Protein AF-A0A0M4M2F4-F1 (afdb_monomer_lite)

pLDDT: mean 93.66, std 11.45, range [54.41, 98.88]

Organism: NCBI:txid1125411

Sequence (103 aa):
MKKTFQLVHPKIKPARLIEAVRRDVKKYIKREKRKSLPEGVDYWDFDCKYGPTEAKAEIILTSEISKCITEAEAEHLESFYLEILAKPGHKKTYKTSEAPVKD

InterPro domains:
  IPR046170 Protein of unknown function DUF6172 [PF19669] (1-93)

Foldseek 3Di:
DKDKQFQDDPPDHSVVSLVVVVVVLVVVVVVLQPDDDDPQFPTKAKFKWKFADPVGTDTDHPVCVVVVSVVCSVVVPRIMIMDIDIDGDHDPDDPPPPDDDDD

Secondary structure (DSSP, 8-state):
-EEEEE---SSS-HHHHHHHHHHHHHHHHHHHTTSPPPTT--EEEEEEEEESSGGGPEEE-TTTHHHHHHHHHHTT-SEEEEEEEEEEE--------PPPPP-

Radius of gyration: 18.89 Å; chains: 1; bounding box: 34×30×77 Å

Structure (mmCIF, N/CA/C/O backbone):
data_AF-A0A0M4M2F4-F1
#
_entry.id   AF-A0A0M4M2F4-F1
#
loop_
_atom_site.group_PDB
_atom_site.id
_atom_site.type_symbol
_atom_site.label_atom_id
_atom_site.label_alt_id
_atom_site.label_comp_id
_atom_site.label_asym_id
_atom_site.label_entity_id
_atom_site.label_seq_id
_atom_site.pdbx_PDB_ins_code
_atom_site.Cartn_x
_atom_site.Cartn_y
_atom_site.Cartn_z
_atom_site.occupancy
_atom_site.B_iso_or_equiv
_atom_site.auth_seq_id
_atom_site.auth_comp_id
_atom_site.auth_asym_id
_atom_site.auth_atom_id
_atom_site.pdbx_PDB_model_num
ATOM 1 N N . MET A 1 1 ? -7.753 -2.032 0.509 1.00 96.00 1 MET A N 1
ATOM 2 C CA . MET A 1 1 ? -7.317 -2.285 -0.877 1.00 96.00 1 MET A CA 1
ATOM 3 C C . MET A 1 1 ? -6.161 -3.257 -0.823 1.00 96.00 1 MET A C 1
ATOM 5 O O . MET A 1 1 ? -5.361 -3.142 0.094 1.00 96.00 1 MET A O 1
ATOM 9 N N . LYS A 1 2 ? -6.095 -4.191 -1.768 1.00 98.06 2 LYS A N 1
ATOM 10 C CA . LYS A 1 2 ? -4.970 -5.106 -1.972 1.00 98.06 2 LYS A CA 1
ATOM 11 C C . LYS A 1 2 ? -4.662 -5.071 -3.456 1.00 98.06 2 LYS A C 1
ATOM 13 O O . LYS A 1 2 ? -5.573 -5.317 -4.250 1.00 98.06 2 LYS A O 1
ATOM 18 N N . LYS A 1 3 ? -3.474 -4.614 -3.842 1.00 98.31 3 LYS A N 1
ATOM 19 C CA . LYS A 1 3 ? -3.172 -4.377 -5.256 1.00 98.31 3 LYS A CA 1
ATOM 20 C C . LYS A 1 3 ? -1.678 -4.454 -5.520 1.00 98.31 3 LYS A C 1
ATOM 22 O O . LYS A 1 3 ? -0.893 -3.847 -4.800 1.00 98.31 3 LYS A O 1
ATOM 27 N N . THR A 1 4 ? -1.326 -5.106 -6.621 1.00 98.44 4 THR A N 1
ATOM 28 C CA . THR A 1 4 ? -0.021 -4.948 -7.262 1.00 98.44 4 THR A CA 1
ATOM 29 C C . THR A 1 4 ? -0.111 -3.820 -8.283 1.00 98.44 4 THR A C 1
ATOM 31 O O . THR A 1 4 ? -0.939 -3.862 -9.197 1.00 98.44 4 THR A O 1
ATOM 34 N N . PHE A 1 5 ? 0.700 -2.782 -8.113 1.00 98.31 5 PHE A N 1
ATOM 35 C CA . PHE A 1 5 ? 0.800 -1.672 -9.052 1.00 98.31 5 PHE A CA 1
ATOM 36 C C . PHE A 1 5 ? 1.905 -1.951 -10.061 1.00 98.31 5 PHE A C 1
ATOM 38 O O . PHE A 1 5 ? 3.018 -2.274 -9.671 1.00 98.31 5 PHE A O 1
ATOM 45 N N . GLN A 1 6 ? 1.590 -1.799 -11.345 1.00 98.00 6 GLN A N 1
ATOM 46 C CA . GLN A 1 6 ? 2.567 -1.838 -12.429 1.00 98.00 6 GLN A CA 1
ATOM 47 C C . GLN A 1 6 ? 3.064 -0.414 -12.694 1.00 98.00 6 GLN A C 1
ATOM 49 O O . GLN A 1 6 ? 2.258 0.509 -12.851 1.00 98.00 6 GLN A O 1
ATOM 54 N N . LEU A 1 7 ? 4.380 -0.239 -12.722 1.00 97.75 7 LEU A N 1
ATOM 55 C CA . LEU A 1 7 ? 5.074 1.035 -12.927 1.00 97.75 7 LEU A CA 1
ATOM 56 C C . LEU A 1 7 ? 5.713 1.144 -14.316 1.00 97.75 7 LEU A C 1
ATOM 58 O O . LEU A 1 7 ? 6.293 2.173 -14.663 1.00 97.75 7 LEU A O 1
ATOM 62 N N . VAL A 1 8 ? 5.529 0.111 -15.136 1.00 96.19 8 VAL A N 1
ATOM 63 C CA . VAL A 1 8 ? 5.894 0.076 -16.548 1.00 96.19 8 VAL A CA 1
ATOM 64 C C . VAL A 1 8 ? 4.647 -0.090 -17.410 1.00 96.19 8 VAL A C 1
ATOM 66 O O . VAL A 1 8 ? 3.732 -0.852 -17.098 1.00 96.19 8 VAL A O 1
ATOM 69 N N . HIS A 1 9 ? 4.585 0.663 -18.505 1.00 96.88 9 HIS A N 1
ATOM 70 C CA . HIS A 1 9 ? 3.504 0.568 -19.480 1.00 96.88 9 HIS A CA 1
ATOM 71 C C . HIS A 1 9 ? 4.009 1.031 -20.853 1.00 96.88 9 HIS A C 1
ATOM 73 O O . HIS A 1 9 ? 4.685 2.058 -20.924 1.00 96.88 9 HIS A O 1
ATOM 79 N N . PRO A 1 10 ? 3.629 0.373 -21.966 1.00 96.31 10 PRO A N 1
ATOM 80 C CA . PRO A 1 10 ? 4.175 0.668 -23.297 1.00 96.31 10 PRO A CA 1
ATOM 81 C C . PRO A 1 10 ? 3.953 2.111 -23.778 1.00 96.31 10 PRO A C 1
ATOM 83 O O . PRO A 1 10 ? 4.685 2.599 -24.630 1.00 96.31 10 PRO A O 1
ATOM 86 N N . LYS A 1 11 ? 2.926 2.799 -23.262 1.00 97.19 11 LYS A N 1
ATOM 87 C CA . LYS A 1 11 ? 2.544 4.162 -23.689 1.00 97.19 11 LYS A CA 1
ATOM 88 C C . LYS A 1 11 ? 2.579 5.220 -22.586 1.00 97.19 11 LYS A C 1
ATOM 90 O O . LYS A 1 11 ? 2.483 6.407 -22.884 1.00 97.19 11 LYS A O 1
ATOM 95 N N . ILE A 1 12 ? 2.630 4.813 -21.317 1.00 96.88 12 ILE A N 1
ATOM 96 C CA . ILE A 1 12 ? 2.475 5.741 -20.188 1.00 96.88 12 ILE A CA 1
ATOM 97 C C . ILE A 1 12 ? 3.828 5.858 -19.503 1.00 96.88 12 ILE A C 1
ATOM 99 O O . ILE A 1 12 ? 4.420 4.854 -19.126 1.00 96.88 12 ILE A O 1
ATOM 103 N N . LYS A 1 13 ? 4.308 7.094 -19.337 1.00 96.00 13 LYS A N 1
ATOM 104 C CA . LYS A 1 13 ? 5.579 7.355 -18.656 1.00 96.00 13 LYS A CA 1
ATOM 105 C C . LYS A 1 13 ? 5.505 6.900 -17.186 1.00 96.00 13 LYS A C 1
ATOM 107 O O . LYS A 1 13 ? 4.489 7.200 -16.551 1.00 96.00 13 LYS A O 1
ATOM 112 N N . PRO A 1 14 ? 6.569 6.302 -16.616 1.00 94.69 14 PRO A N 1
ATOM 113 C CA . PRO A 1 14 ? 6.589 5.840 -15.222 1.00 94.69 14 PRO A CA 1
ATOM 114 C C . PRO A 1 14 ? 6.126 6.888 -14.201 1.00 94.69 14 PRO A C 1
ATOM 116 O O . PRO A 1 14 ? 5.264 6.602 -13.375 1.00 94.69 14 PRO A O 1
ATOM 119 N N . ALA A 1 15 ? 6.560 8.146 -14.342 1.00 95.81 15 ALA A N 1
ATOM 120 C CA . ALA A 1 15 ? 6.123 9.246 -13.472 1.00 95.81 15 ALA A CA 1
ATOM 121 C C . ALA A 1 15 ? 4.588 9.420 -13.427 1.00 95.81 15 ALA A C 1
ATOM 123 O O . ALA A 1 15 ? 4.009 9.694 -12.377 1.00 95.81 15 ALA A O 1
ATOM 124 N N . ARG A 1 16 ? 3.885 9.204 -14.551 1.00 97.88 16 ARG A N 1
ATOM 125 C CA . ARG A 1 16 ? 2.411 9.272 -14.596 1.00 97.88 16 ARG A CA 1
ATOM 126 C C . ARG A 1 16 ? 1.752 8.082 -13.903 1.00 97.88 16 ARG A C 1
ATOM 128 O O . ARG A 1 16 ? 0.671 8.240 -13.338 1.00 97.88 16 ARG A O 1
ATOM 135 N N . LEU A 1 17 ? 2.392 6.915 -13.926 1.00 98.06 17 LEU A N 1
ATOM 136 C CA . LEU A 1 17 ? 1.937 5.743 -13.178 1.00 98.06 17 LEU A CA 1
ATOM 137 C C . LEU A 1 17 ? 2.121 5.970 -11.675 1.00 98.06 17 LEU A C 1
ATOM 139 O O . LEU A 1 17 ? 1.178 5.754 -10.918 1.00 98.06 17 LEU A O 1
ATOM 143 N N . ILE A 1 18 ? 3.260 6.525 -11.253 1.00 98.19 18 ILE A N 1
ATOM 144 C CA . ILE A 1 18 ? 3.509 6.917 -9.857 1.00 98.19 18 ILE A CA 1
ATOM 145 C C . ILE A 1 18 ? 2.475 7.939 -9.364 1.00 98.19 18 ILE A C 1
ATOM 147 O O . ILE A 1 18 ? 1.880 7.760 -8.297 1.00 98.19 18 ILE A O 1
ATOM 151 N N . GLU A 1 19 ? 2.184 8.982 -10.148 1.00 98.38 19 GLU A N 1
ATOM 152 C CA . GLU A 1 19 ? 1.119 9.947 -9.831 1.00 98.38 19 GLU A CA 1
ATOM 153 C C . GLU A 1 19 ? -0.248 9.269 -9.657 1.00 98.38 19 GLU A C 1
ATOM 155 O O . GLU A 1 19 ? -0.997 9.592 -8.725 1.00 98.38 19 GLU A O 1
ATOM 160 N N . ALA A 1 20 ? -0.584 8.328 -10.545 1.00 98.38 20 ALA A N 1
ATOM 161 C CA . ALA A 1 20 ? -1.827 7.571 -10.467 1.00 98.38 20 ALA A CA 1
ATOM 162 C C . ALA A 1 20 ? -1.882 6.721 -9.191 1.00 98.38 20 ALA A C 1
ATOM 164 O O . ALA A 1 20 ? -2.896 6.750 -8.492 1.00 98.38 20 ALA A O 1
ATOM 165 N N . VAL A 1 21 ? -0.782 6.056 -8.827 1.00 98.31 21 VAL A N 1
ATOM 166 C CA . VAL A 1 21 ? -0.690 5.262 -7.593 1.00 98.31 21 VAL A CA 1
ATOM 167 C C . VAL A 1 21 ? -0.891 6.144 -6.359 1.00 98.31 21 VAL A C 1
ATOM 169 O O . VAL A 1 21 ? -1.758 5.855 -5.530 1.00 98.31 21 VAL A O 1
ATOM 172 N N . ARG A 1 22 ? -0.174 7.275 -6.265 1.00 98.44 22 ARG A N 1
ATOM 173 C CA . ARG A 1 22 ? -0.331 8.250 -5.165 1.00 98.44 22 ARG A CA 1
ATOM 174 C C . ARG A 1 22 ? -1.786 8.717 -5.043 1.00 98.44 22 ARG A C 1
ATOM 176 O O . ARG A 1 22 ? -2.326 8.829 -3.937 1.00 98.44 22 ARG A O 1
ATOM 183 N N . ARG A 1 23 ? -2.451 8.972 -6.175 1.00 98.56 23 ARG A N 1
ATOM 184 C CA . ARG A 1 23 ? -3.861 9.388 -6.213 1.00 98.56 23 ARG A CA 1
ATOM 185 C C . ARG A 1 23 ? -4.805 8.277 -5.752 1.00 98.56 23 ARG A C 1
ATOM 187 O O . ARG A 1 23 ? -5.724 8.574 -4.987 1.00 98.56 23 ARG A O 1
ATOM 194 N N . ASP A 1 24 ? -4.594 7.042 -6.191 1.00 98.38 24 ASP A N 1
ATOM 195 C CA . ASP A 1 24 ? -5.397 5.879 -5.797 1.00 98.38 24 ASP A CA 1
ATOM 196 C C . ASP A 1 24 ? -5.321 5.641 -4.285 1.00 98.38 24 ASP A C 1
ATOM 198 O O . ASP A 1 24 ? -6.359 5.552 -3.620 1.00 98.38 24 ASP A O 1
ATOM 202 N N . VAL A 1 25 ? -4.107 5.644 -3.726 1.00 98.38 25 VAL A N 1
ATOM 203 C CA . VAL A 1 25 ? -3.858 5.505 -2.282 1.00 98.38 25 VAL A CA 1
ATOM 204 C C . VAL A 1 25 ? -4.548 6.621 -1.498 1.00 98.38 25 VAL A C 1
ATOM 206 O O . VAL A 1 25 ? -5.323 6.356 -0.574 1.00 98.38 25 VAL A O 1
ATOM 209 N N . LYS A 1 26 ? -4.358 7.885 -1.904 1.00 98.25 26 LYS A N 1
ATOM 210 C CA . LYS A 1 26 ? -4.989 9.039 -1.241 1.00 98.25 26 LYS A CA 1
ATOM 211 C C . LYS A 1 26 ? -6.516 8.958 -1.280 1.00 98.25 26 LYS A C 1
ATOM 213 O O . LYS A 1 26 ? -7.175 9.257 -0.282 1.00 98.25 26 LYS A O 1
ATOM 218 N N . LYS A 1 27 ? -7.095 8.558 -2.419 1.00 98.44 27 LYS A N 1
ATOM 219 C CA . LYS A 1 27 ? -8.548 8.372 -2.567 1.00 98.44 27 LYS A CA 1
ATOM 220 C C . LYS A 1 27 ? -9.065 7.263 -1.657 1.00 98.44 27 LYS A C 1
ATOM 222 O O . LYS A 1 27 ? -10.117 7.453 -1.046 1.00 98.44 27 LYS A O 1
ATOM 227 N N . TYR A 1 28 ? -8.345 6.145 -1.560 1.00 98.31 28 TYR A N 1
ATOM 228 C CA . TYR A 1 28 ? -8.700 5.037 -0.677 1.00 98.31 28 TYR A CA 1
ATOM 229 C C . TYR A 1 28 ? -8.733 5.491 0.784 1.00 98.31 28 TYR A C 1
ATOM 231 O O . TYR A 1 28 ? -9.799 5.476 1.395 1.00 98.31 28 TYR A O 1
ATOM 239 N N . ILE A 1 29 ? -7.619 6.015 1.303 1.00 97.94 29 ILE A N 1
ATOM 240 C CA . ILE A 1 29 ? -7.511 6.460 2.703 1.00 97.94 29 ILE A CA 1
ATOM 241 C C . ILE A 1 29 ? -8.583 7.511 3.027 1.00 97.94 29 ILE A C 1
ATOM 243 O O . ILE A 1 29 ? -9.266 7.412 4.045 1.00 97.94 29 ILE A O 1
ATOM 247 N N . LYS A 1 30 ? -8.800 8.496 2.141 1.00 98.00 30 LYS A N 1
ATOM 248 C CA . LYS A 1 30 ? -9.835 9.528 2.339 1.00 98.00 30 LYS A CA 1
ATOM 249 C C . LYS A 1 30 ? -11.253 8.954 2.337 1.00 98.00 30 LYS A C 1
ATOM 251 O O . LYS 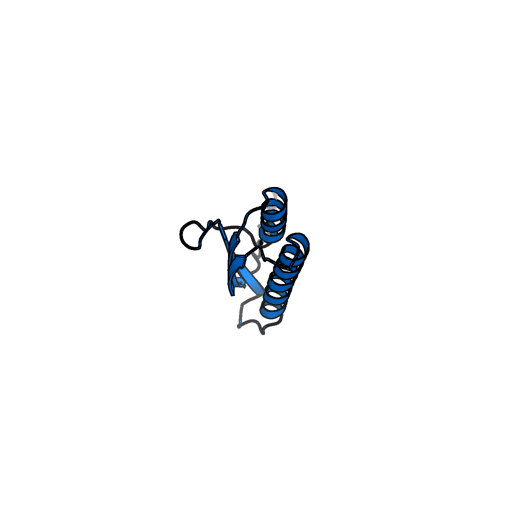A 1 30 ? -12.137 9.519 2.974 1.00 98.00 30 LYS A O 1
ATOM 256 N N . ARG A 1 31 ? -11.527 7.900 1.568 1.00 98.25 31 ARG A N 1
ATOM 257 C CA . ARG A 1 31 ? -12.849 7.263 1.568 1.00 98.25 31 ARG A CA 1
ATOM 258 C C . ARG A 1 31 ? -13.086 6.523 2.876 1.00 98.25 31 ARG A C 1
ATOM 260 O O . ARG A 1 31 ? -14.138 6.722 3.466 1.00 98.25 31 ARG A O 1
ATOM 267 N N . GLU A 1 32 ? -12.111 5.750 3.335 1.00 97.94 32 GLU A N 1
ATOM 268 C CA . GLU A 1 32 ? -12.232 4.994 4.583 1.00 97.94 32 GLU A CA 1
ATOM 269 C C . GLU A 1 32 ? -12.370 5.930 5.790 1.00 97.94 32 GLU A C 1
ATOM 271 O O . GLU A 1 32 ? -13.323 5.799 6.546 1.00 97.94 32 GLU A O 1
ATOM 276 N N . LYS A 1 33 ? -11.543 6.983 5.887 1.00 96.69 33 LYS A N 1
ATOM 277 C CA . LYS A 1 33 ? -11.655 8.002 6.951 1.00 96.69 33 LYS A CA 1
ATOM 278 C C . LYS A 1 33 ? -12.993 8.757 6.983 1.00 96.69 33 LYS A C 1
ATOM 280 O O . LYS A 1 33 ? -13.288 9.392 7.985 1.00 96.69 33 LYS A O 1
ATOM 285 N N . ARG A 1 34 ? -13.773 8.743 5.895 1.00 97.19 34 ARG A N 1
ATOM 286 C CA . ARG A 1 34 ? -15.095 9.396 5.811 1.00 97.19 34 ARG A CA 1
ATOM 287 C C . ARG A 1 34 ? -16.259 8.467 6.156 1.00 97.19 34 ARG A C 1
ATOM 289 O O . ARG A 1 34 ? -17.398 8.927 6.151 1.00 97.19 34 ARG A O 1
ATOM 296 N N . LYS A 1 35 ? -16.010 7.178 6.392 1.00 97.38 35 LYS A N 1
ATOM 297 C CA . LYS A 1 35 ? -17.054 6.251 6.835 1.00 97.38 35 LYS A CA 1
ATOM 298 C C . LYS A 1 35 ? -17.478 6.594 8.261 1.00 97.38 35 LYS A C 1
ATOM 300 O O . LYS A 1 35 ? -16.659 7.063 9.050 1.00 97.38 35 LYS A O 1
ATOM 305 N N . SER A 1 36 ? -18.739 6.318 8.587 1.00 97.25 36 SER A N 1
ATOM 306 C CA . SER A 1 36 ? -19.228 6.392 9.963 1.00 97.25 36 SER A CA 1
ATOM 307 C C . SER A 1 36 ? -18.382 5.500 10.870 1.00 97.25 36 SER A C 1
ATOM 309 O O . SER A 1 36 ? -17.979 4.401 10.475 1.00 97.25 36 SER A O 1
ATOM 311 N N . LEU A 1 37 ? -18.099 5.991 12.070 1.00 97.06 37 LEU A N 1
ATOM 312 C CA . LEU A 1 37 ? -17.372 5.237 13.081 1.00 97.06 37 LEU A CA 1
ATOM 313 C C . LEU A 1 37 ? -18.361 4.347 13.847 1.00 97.06 37 LEU A C 1
ATOM 315 O O . LEU A 1 37 ? -19.459 4.815 14.160 1.00 97.06 37 LEU A O 1
ATOM 319 N N . PRO A 1 38 ? -18.010 3.081 14.131 1.00 94.69 38 PRO A N 1
ATOM 320 C CA . PRO A 1 38 ? -18.744 2.275 15.100 1.00 94.69 38 PRO A CA 1
ATOM 321 C C . PRO A 1 38 ? -18.704 2.909 16.497 1.00 94.69 38 PRO A C 1
ATOM 323 O O . PRO A 1 38 ? -17.849 3.748 16.790 1.00 94.69 38 PRO A O 1
ATOM 326 N N . GLU A 1 39 ? -19.605 2.479 17.376 1.00 95.50 39 GLU A N 1
ATOM 327 C CA . GLU A 1 39 ? -19.611 2.923 18.770 1.00 95.50 39 GLU A CA 1
ATOM 328 C C . GLU A 1 39 ? -18.267 2.624 19.459 1.00 95.50 39 GLU A C 1
ATOM 330 O O . GLU A 1 39 ? -17.673 1.562 19.268 1.00 95.50 39 GLU A O 1
ATOM 335 N N . GLY A 1 40 ? -17.758 3.592 20.228 1.00 94.06 40 GLY A N 1
ATOM 336 C CA . GLY A 1 40 ? -16.484 3.474 20.948 1.00 94.06 40 GLY A CA 1
ATOM 337 C C . GLY A 1 40 ? -15.217 3.570 20.085 1.00 94.06 40 GLY A C 1
ATOM 338 O O . GLY A 1 40 ? -14.112 3.469 20.621 1.00 94.06 40 GLY A O 1
ATOM 339 N N . VAL A 1 41 ? -15.338 3.774 18.769 1.00 96.75 41 VAL A N 1
ATOM 340 C CA . VAL A 1 41 ? -14.196 3.957 17.859 1.00 96.75 41 VAL A CA 1
ATOM 341 C C . VAL A 1 41 ? -13.917 5.445 17.663 1.00 96.75 41 VAL A C 1
ATOM 343 O O . VAL A 1 41 ? -14.798 6.202 17.263 1.00 96.75 41 VAL A O 1
ATOM 346 N N . ASP A 1 42 ? -12.673 5.867 17.892 1.00 96.12 42 ASP A N 1
ATOM 347 C CA . ASP A 1 42 ? -12.278 7.278 17.789 1.00 96.12 42 ASP A CA 1
ATOM 348 C C . ASP A 1 42 ? -11.935 7.700 16.354 1.00 96.12 42 ASP A C 1
ATOM 350 O O . ASP A 1 42 ? -12.110 8.862 15.980 1.00 96.12 42 ASP A O 1
ATOM 354 N N . TYR A 1 43 ? -11.374 6.785 15.559 1.00 96.25 43 TYR A N 1
ATOM 355 C CA . TYR A 1 43 ? -10.964 7.034 14.176 1.00 96.25 43 TYR A CA 1
ATOM 356 C C . TYR A 1 43 ? -10.808 5.730 13.383 1.00 96.25 43 TYR A C 1
ATOM 358 O O . TYR A 1 43 ? -10.713 4.647 13.948 1.00 96.25 43 TYR A O 1
ATOM 366 N N . TRP A 1 44 ? -10.738 5.841 12.054 1.00 97.75 44 TRP A N 1
ATOM 367 C CA . TRP A 1 44 ? -10.264 4.755 11.194 1.00 97.75 44 TRP A CA 1
ATOM 368 C C . TRP A 1 44 ? -8.739 4.781 11.114 1.00 97.75 44 TRP A C 1
ATOM 370 O O . TRP A 1 44 ? -8.156 5.749 10.608 1.00 97.75 44 TRP A O 1
ATOM 380 N N . ASP A 1 45 ? -8.119 3.716 11.607 1.00 97.38 45 ASP A N 1
ATOM 381 C CA . ASP A 1 45 ? -6.702 3.414 11.435 1.00 97.38 45 ASP A CA 1
ATOM 382 C C . ASP A 1 45 ? -6.501 2.433 10.267 1.00 97.38 45 ASP A C 1
ATOM 384 O O . ASP A 1 45 ? -7.476 1.980 9.653 1.00 97.38 45 ASP A O 1
ATOM 388 N N . PHE A 1 46 ? -5.251 2.109 9.929 1.00 98.19 46 PHE A N 1
ATOM 389 C CA . PHE A 1 46 ? -4.944 1.221 8.811 1.00 98.19 46 PHE A CA 1
ATOM 390 C C . PHE A 1 46 ? -3.817 0.237 9.107 1.00 98.19 46 PHE A C 1
ATOM 392 O O . PHE A 1 46 ? -2.706 0.634 9.454 1.00 98.19 46 PHE A O 1
ATOM 399 N N . ASP A 1 47 ? -4.082 -1.042 8.848 1.00 98.38 47 ASP A N 1
ATOM 400 C CA . ASP A 1 47 ? -3.029 -2.040 8.677 1.00 98.38 47 ASP A CA 1
ATOM 401 C C . ASP A 1 47 ? -2.503 -1.954 7.248 1.00 98.38 47 ASP A C 1
ATOM 403 O O . ASP A 1 47 ? -3.263 -2.100 6.282 1.00 98.38 47 ASP A O 1
ATOM 407 N N . CYS A 1 48 ? -1.206 -1.685 7.115 1.00 98.69 48 CYS A N 1
ATOM 408 C CA . CYS A 1 48 ? -0.562 -1.498 5.824 1.00 98.69 48 CYS A CA 1
ATOM 409 C C . CYS A 1 48 ? 0.545 -2.531 5.623 1.00 98.69 48 CYS A C 1
ATOM 411 O O . CYS A 1 48 ? 1.313 -2.813 6.544 1.00 98.69 48 CYS A O 1
ATOM 413 N N . LYS A 1 49 ? 0.641 -3.073 4.406 1.00 98.81 49 LYS A N 1
ATOM 414 C CA . LYS A 1 49 ? 1.784 -3.888 3.984 1.00 98.81 49 LYS A CA 1
ATOM 415 C C . LYS A 1 49 ? 2.308 -3.441 2.633 1.00 98.81 49 LYS A C 1
ATOM 417 O O . LYS A 1 49 ? 1.516 -3.073 1.764 1.00 98.81 49 LYS A O 1
ATOM 422 N N . TYR A 1 50 ? 3.616 -3.528 2.447 1.00 98.81 50 TYR A N 1
ATOM 423 C CA . TYR A 1 50 ? 4.297 -3.184 1.203 1.00 98.81 50 TYR A CA 1
ATOM 424 C C . TYR A 1 50 ? 5.404 -4.193 0.907 1.00 98.81 50 TYR A C 1
ATOM 426 O O . TYR A 1 50 ? 6.070 -4.673 1.819 1.00 98.81 50 TYR A O 1
ATOM 434 N N . GLY A 1 51 ? 5.607 -4.522 -0.365 1.00 98.56 51 GLY A N 1
ATOM 435 C CA . GLY A 1 51 ? 6.719 -5.371 -0.784 1.00 98.56 51 GLY A CA 1
ATOM 436 C C . GLY A 1 51 ? 6.674 -5.704 -2.270 1.00 98.56 51 GLY A C 1
ATOM 437 O O . GLY A 1 51 ? 5.769 -5.257 -2.973 1.00 98.56 51 GLY A O 1
ATOM 438 N N . PRO A 1 52 ? 7.619 -6.507 -2.779 1.00 97.88 52 PRO A N 1
ATOM 439 C CA . PRO A 1 52 ? 7.666 -6.854 -4.200 1.00 97.88 52 PRO A CA 1
ATOM 440 C C . PRO A 1 52 ? 6.482 -7.737 -4.630 1.00 97.88 52 PRO A C 1
ATOM 442 O O . PRO A 1 52 ? 6.030 -7.668 -5.768 1.00 97.88 52 PRO A O 1
ATOM 445 N N . THR A 1 53 ? 5.947 -8.553 -3.718 1.00 98.19 53 THR A N 1
ATOM 446 C CA . THR A 1 53 ? 4.764 -9.400 -3.927 1.00 98.19 53 THR A CA 1
ATOM 447 C C . THR A 1 53 ? 3.941 -9.475 -2.644 1.00 98.19 53 THR A C 1
ATOM 449 O O . THR A 1 53 ? 4.450 -9.155 -1.573 1.00 98.19 53 THR A O 1
ATOM 452 N N . GLU A 1 54 ? 2.693 -9.950 -2.722 1.00 98.00 54 GLU A N 1
ATOM 453 C CA . GLU A 1 54 ? 1.845 -10.160 -1.536 1.00 98.00 54 GLU A CA 1
ATOM 454 C C . GLU A 1 54 ? 2.512 -11.078 -0.497 1.00 98.00 54 GLU A C 1
ATOM 456 O O . GLU A 1 54 ? 2.493 -10.782 0.695 1.00 98.00 54 GLU A O 1
ATOM 461 N N . ALA A 1 55 ? 3.173 -12.150 -0.947 1.00 97.94 55 ALA A N 1
ATOM 462 C CA . ALA A 1 55 ? 3.853 -13.108 -0.073 1.00 97.94 55 ALA A CA 1
ATOM 463 C C . ALA A 1 55 ? 5.114 -12.547 0.608 1.00 97.94 55 ALA A C 1
ATOM 465 O O . ALA A 1 55 ? 5.535 -13.066 1.637 1.00 97.94 55 ALA A O 1
ATOM 466 N N . LYS A 1 56 ? 5.727 -11.509 0.030 1.00 98.25 56 LYS A N 1
ATOM 467 C CA . LYS A 1 56 ? 6.940 -10.852 0.544 1.00 98.25 56 LYS A CA 1
ATOM 468 C C . LYS A 1 56 ? 6.645 -9.454 1.095 1.00 98.25 56 LYS A C 1
ATOM 470 O O . LYS A 1 56 ? 7.553 -8.638 1.205 1.00 98.25 56 LYS A O 1
ATOM 475 N N . ALA A 1 57 ? 5.376 -9.149 1.359 1.00 98.44 57 ALA A N 1
ATOM 476 C CA . ALA A 1 57 ? 4.970 -7.848 1.855 1.00 98.44 57 ALA A CA 1
ATOM 477 C C . ALA A 1 57 ? 5.162 -7.761 3.370 1.00 98.44 57 ALA A C 1
ATOM 479 O O . ALA A 1 57 ? 4.626 -8.576 4.126 1.00 98.44 57 ALA A O 1
ATOM 480 N N . GLU A 1 58 ? 5.880 -6.735 3.804 1.00 98.62 58 GLU A N 1
ATOM 481 C CA . GLU A 1 58 ? 6.159 -6.460 5.208 1.00 98.62 58 GLU A CA 1
ATOM 482 C C . GLU A 1 58 ? 5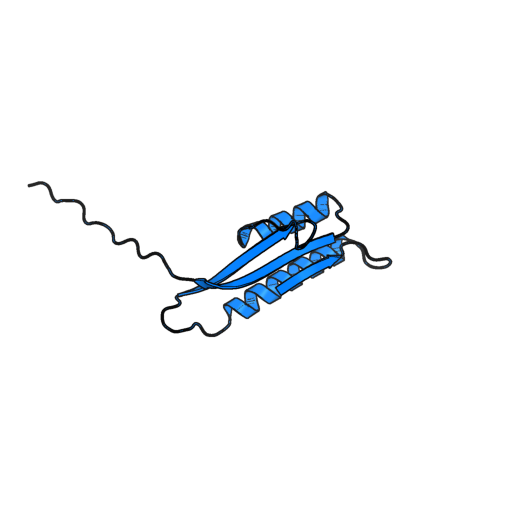.216 -5.387 5.747 1.00 98.62 58 GLU A C 1
ATOM 484 O O . GLU A 1 58 ? 4.653 -4.591 4.991 1.00 98.62 58 GLU A O 1
ATOM 489 N N . ILE A 1 59 ? 5.007 -5.394 7.064 1.00 98.62 59 ILE A N 1
ATOM 490 C CA . ILE A 1 59 ? 4.160 -4.408 7.737 1.00 98.62 59 ILE A CA 1
ATOM 491 C C . ILE A 1 59 ? 4.864 -3.053 7.705 1.00 98.62 59 ILE A C 1
ATOM 493 O O . ILE A 1 59 ? 6.020 -2.947 8.101 1.00 98.62 59 ILE A O 1
ATOM 497 N N . ILE A 1 60 ? 4.130 -2.023 7.294 1.00 98.62 60 ILE A N 1
ATOM 498 C CA . ILE A 1 60 ? 4.584 -0.631 7.324 1.00 98.62 60 ILE A CA 1
ATOM 499 C C . ILE A 1 60 ? 3.545 0.248 8.016 1.00 98.62 60 ILE A C 1
ATOM 501 O O . ILE A 1 60 ? 2.363 -0.099 8.111 1.00 98.62 60 ILE A O 1
ATOM 505 N N . LEU A 1 61 ? 3.958 1.425 8.466 1.00 98.12 61 LEU A N 1
ATOM 506 C CA . LEU A 1 61 ? 3.047 2.461 8.929 1.00 98.12 61 LEU A CA 1
ATOM 507 C C . LEU A 1 61 ? 2.370 3.149 7.741 1.00 98.12 61 LEU A C 1
ATOM 509 O O . LEU A 1 61 ? 2.946 3.333 6.668 1.00 98.12 61 LEU A O 1
ATOM 513 N N . THR A 1 62 ? 1.154 3.653 7.962 1.00 97.56 62 THR A N 1
ATOM 514 C CA . THR A 1 62 ? 0.427 4.434 6.943 1.00 97.56 62 THR A CA 1
ATOM 515 C C . THR A 1 62 ? 1.243 5.636 6.443 1.00 97.56 62 THR A C 1
ATOM 517 O O . THR A 1 62 ? 1.160 6.006 5.272 1.00 97.56 62 THR A O 1
ATOM 520 N N . SER A 1 63 ? 2.041 6.253 7.321 1.00 97.69 63 SER A N 1
ATOM 521 C CA . SER A 1 63 ? 2.918 7.384 6.992 1.00 97.69 63 SER A CA 1
ATOM 522 C C . SER A 1 63 ? 4.078 7.013 6.065 1.00 97.69 63 SER A C 1
ATOM 524 O O . SER A 1 63 ? 4.582 7.882 5.356 1.00 97.69 63 SER A O 1
ATOM 526 N N . GLU A 1 64 ? 4.488 5.745 6.034 1.00 98.56 64 GLU A N 1
ATOM 527 C CA . GLU A 1 64 ? 5.633 5.274 5.248 1.00 98.56 64 GLU A CA 1
ATOM 528 C C . GLU A 1 64 ? 5.270 5.000 3.787 1.00 98.56 64 GLU A C 1
ATOM 530 O O . GLU A 1 64 ? 6.138 5.078 2.923 1.00 98.56 64 GLU A O 1
ATOM 535 N N . ILE A 1 65 ? 3.985 4.802 3.466 1.00 98.62 65 ILE A N 1
ATOM 536 C CA . ILE A 1 65 ? 3.525 4.503 2.098 1.00 98.62 65 ILE A CA 1
ATOM 537 C C . ILE A 1 65 ? 4.048 5.528 1.080 1.00 98.62 65 ILE A C 1
ATOM 539 O O . ILE A 1 65 ? 4.465 5.167 -0.018 1.00 98.62 65 ILE A O 1
ATOM 543 N N . SER A 1 66 ? 4.043 6.822 1.427 1.00 98.12 66 SER A N 1
ATOM 544 C CA . SER A 1 66 ? 4.526 7.863 0.510 1.00 98.12 66 SER A CA 1
ATOM 545 C C . SER A 1 66 ? 6.028 7.768 0.250 1.00 98.12 66 SER A C 1
ATOM 547 O O . SER A 1 66 ? 6.464 8.132 -0.841 1.00 98.12 66 SER A O 1
ATOM 549 N N . LYS A 1 67 ? 6.807 7.318 1.239 1.00 98.50 67 LYS A N 1
ATOM 550 C CA . LYS A 1 67 ? 8.247 7.099 1.107 1.00 98.50 67 LYS A CA 1
ATOM 551 C C . LYS A 1 67 ? 8.502 5.889 0.209 1.00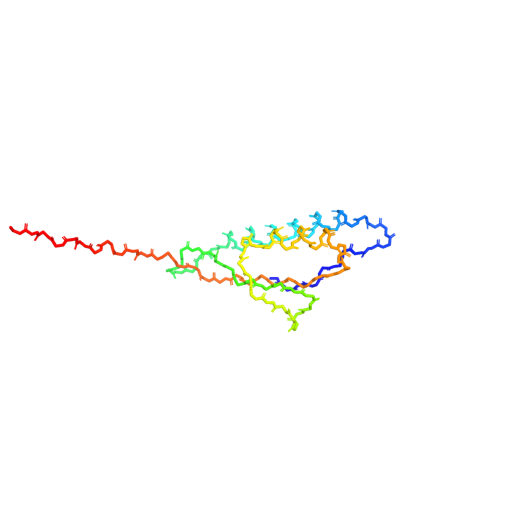 98.50 67 LYS A C 1
ATOM 553 O O . LYS A 1 67 ? 9.183 6.052 -0.796 1.00 98.50 67 LYS A O 1
ATOM 558 N N . CYS A 1 68 ? 7.834 4.761 0.466 1.00 98.50 68 CYS A N 1
ATOM 559 C CA . CYS A 1 68 ? 7.954 3.548 -0.350 1.00 98.50 68 CYS A CA 1
ATOM 560 C C . CYS A 1 68 ? 7.638 3.797 -1.836 1.00 98.50 68 CYS A C 1
ATOM 562 O O . CYS A 1 68 ? 8.345 3.312 -2.709 1.00 98.50 68 CYS A O 1
ATOM 564 N N . ILE A 1 69 ? 6.606 4.595 -2.147 1.00 98.31 69 ILE A N 1
ATOM 565 C CA . ILE A 1 69 ? 6.275 4.943 -3.543 1.00 98.31 69 ILE A CA 1
ATOM 566 C C . ILE A 1 69 ? 7.387 5.778 -4.199 1.00 98.31 69 ILE A C 1
ATOM 568 O O . ILE A 1 69 ? 7.677 5.594 -5.377 1.00 98.31 69 ILE A O 1
ATOM 572 N N . THR A 1 70 ? 7.978 6.721 -3.463 1.00 98.19 70 THR A N 1
ATOM 573 C CA . THR A 1 70 ? 9.086 7.546 -3.967 1.00 98.19 70 THR A CA 1
ATOM 574 C C . THR A 1 70 ? 10.351 6.715 -4.175 1.00 98.19 70 THR A C 1
ATOM 576 O O . THR A 1 70 ? 11.042 6.908 -5.169 1.00 98.19 70 THR A O 1
ATOM 579 N N . GLU A 1 71 ? 10.629 5.764 -3.286 1.00 98.25 71 GLU A N 1
ATOM 580 C CA . GLU A 1 71 ? 11.744 4.822 -3.439 1.00 98.25 71 GLU A CA 1
ATOM 581 C C . GLU A 1 71 ? 11.530 3.906 -4.647 1.00 98.25 71 GLU A C 1
ATOM 583 O O . GLU A 1 71 ? 12.422 3.798 -5.479 1.00 98.25 71 GLU A O 1
ATOM 588 N N . ALA A 1 72 ? 10.323 3.365 -4.843 1.00 97.75 72 ALA A N 1
ATOM 589 C CA . ALA A 1 72 ? 9.999 2.567 -6.028 1.00 97.75 72 ALA A CA 1
ATOM 590 C C . ALA A 1 72 ? 10.206 3.332 -7.350 1.00 97.75 72 ALA A C 1
ATOM 592 O O . ALA A 1 72 ? 10.635 2.751 -8.347 1.00 97.75 72 ALA A O 1
ATOM 593 N N . GLU A 1 73 ? 9.899 4.635 -7.364 1.00 97.25 73 GLU A N 1
ATOM 594 C CA . GLU A 1 73 ? 10.152 5.527 -8.502 1.00 97.25 73 GLU A CA 1
ATOM 595 C C . GLU A 1 73 ? 11.656 5.707 -8.761 1.00 97.25 73 GLU A C 1
ATOM 597 O O . GLU A 1 73 ? 12.095 5.602 -9.910 1.00 97.25 73 GLU A O 1
ATOM 602 N N . ALA A 1 74 ? 12.435 5.947 -7.700 1.00 97.75 74 ALA A N 1
ATOM 603 C CA . ALA A 1 74 ? 13.881 6.158 -7.763 1.00 97.75 74 ALA A CA 1
ATOM 604 C C . ALA A 1 74 ? 14.656 4.886 -8.145 1.00 97.75 74 ALA A C 1
ATOM 606 O O . ALA A 1 74 ? 15.619 4.961 -8.902 1.00 97.75 74 ALA A O 1
ATOM 607 N N . GLU A 1 75 ? 14.215 3.726 -7.662 1.00 97.50 75 GLU A N 1
ATOM 608 C CA . GLU A 1 75 ? 14.791 2.412 -7.975 1.00 97.50 75 GLU A CA 1
ATOM 609 C C . GLU A 1 75 ? 14.312 1.851 -9.320 1.00 97.5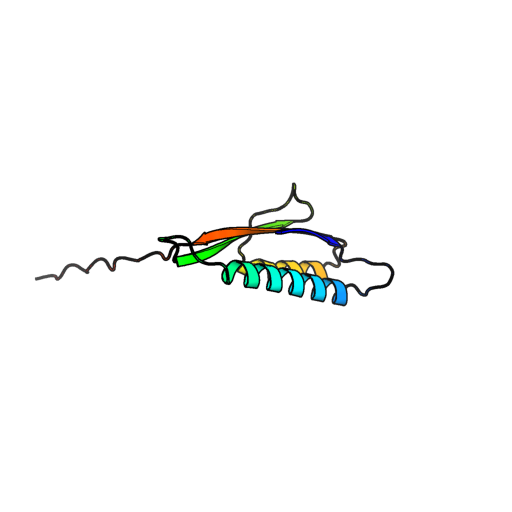0 75 GLU A C 1
ATOM 611 O O . GLU A 1 75 ? 14.755 0.783 -9.738 1.00 97.50 75 GLU A O 1
ATOM 616 N N . HIS A 1 76 ? 13.408 2.558 -10.008 1.00 96.31 76 HIS A N 1
ATOM 617 C CA . HIS A 1 76 ? 12.823 2.132 -11.280 1.00 96.31 76 HIS A CA 1
ATOM 618 C C . HIS A 1 76 ? 12.205 0.727 -11.218 1.00 96.31 76 HIS A C 1
ATOM 620 O O . HIS A 1 76 ? 12.300 -0.048 -12.172 1.00 96.31 76 HIS A O 1
ATOM 626 N N . LEU A 1 77 ? 11.549 0.402 -10.098 1.00 98.00 77 LEU A N 1
ATOM 627 C CA . LEU A 1 77 ? 10.869 -0.880 -9.941 1.00 98.00 77 LEU A CA 1
ATOM 628 C C . LEU A 1 77 ? 9.793 -1.043 -11.016 1.00 98.00 77 LEU A C 1
ATOM 630 O O . LEU A 1 77 ? 9.070 -0.103 -11.337 1.00 98.00 77 LEU A O 1
ATOM 634 N N . GLU A 1 78 ? 9.632 -2.258 -11.535 1.00 98.00 78 GLU A N 1
ATOM 635 C CA . GLU A 1 78 ? 8.582 -2.551 -12.517 1.00 98.00 78 GLU A CA 1
ATOM 636 C C . GLU A 1 78 ? 7.203 -2.663 -11.866 1.00 98.00 78 GLU A C 1
ATOM 638 O O . GLU A 1 78 ? 6.183 -2.335 -12.478 1.00 98.00 78 GLU A O 1
ATOM 643 N N . SER A 1 79 ? 7.159 -3.124 -10.615 1.00 98.50 79 SER A N 1
ATOM 644 C CA . SER A 1 79 ? 5.931 -3.255 -9.845 1.00 98.50 79 SER A CA 1
ATOM 645 C C . SER A 1 79 ? 6.191 -3.353 -8.344 1.00 98.50 79 SER A C 1
ATOM 647 O O . SER A 1 79 ? 7.311 -3.615 -7.908 1.00 98.50 79 SER A O 1
ATOM 649 N N . PHE A 1 80 ? 5.135 -3.165 -7.556 1.00 98.75 80 PHE A N 1
ATOM 650 C CA . PHE A 1 80 ? 5.120 -3.484 -6.129 1.00 98.75 80 PHE A CA 1
ATOM 651 C C . PHE A 1 80 ? 3.711 -3.852 -5.667 1.00 98.75 80 PHE A C 1
ATOM 653 O O . PHE A 1 80 ? 2.711 -3.444 -6.265 1.00 98.75 80 PHE A O 1
ATOM 660 N N . TYR A 1 81 ? 3.623 -4.580 -4.562 1.00 98.88 81 TYR A N 1
ATOM 661 C CA . TYR A 1 81 ? 2.395 -4.859 -3.833 1.00 98.88 81 TYR A CA 1
ATOM 662 C C . TYR A 1 81 ? 2.154 -3.830 -2.724 1.00 98.88 81 TYR A C 1
ATOM 664 O O . TYR A 1 81 ? 3.071 -3.456 -1.993 1.00 98.88 81 TYR A O 1
ATOM 672 N N . LEU A 1 82 ? 0.898 -3.405 -2.577 1.00 98.81 82 LEU A N 1
ATOM 673 C CA . LEU A 1 82 ? 0.433 -2.571 -1.475 1.00 98.81 82 LEU A CA 1
ATOM 674 C C . LEU A 1 82 ? -0.919 -3.069 -0.951 1.00 98.81 82 LEU A C 1
ATOM 676 O O . LEU A 1 82 ? -1.903 -3.205 -1.690 1.00 98.81 82 LEU A O 1
ATOM 680 N N . GLU A 1 83 ? -0.973 -3.265 0.359 1.00 98.69 83 GLU A N 1
ATOM 681 C CA . GLU A 1 83 ? -2.171 -3.581 1.127 1.00 98.69 83 GLU A CA 1
ATOM 682 C C . GLU A 1 83 ? -2.460 -2.451 2.108 1.00 98.69 83 GLU A C 1
ATOM 684 O O . GLU A 1 83 ? -1.564 -1.982 2.799 1.00 98.69 83 GLU A O 1
ATOM 689 N N . ILE A 1 84 ? -3.717 -2.010 2.159 1.00 98.56 84 ILE A N 1
ATOM 690 C CA . ILE A 1 84 ? -4.215 -1.031 3.131 1.00 98.56 84 ILE A CA 1
ATOM 691 C C . ILE A 1 84 ? -5.591 -1.504 3.596 1.00 98.56 84 ILE A C 1
ATOM 693 O O . ILE A 1 84 ? -6.555 -1.441 2.823 1.00 98.56 84 ILE A O 1
ATOM 697 N N . LEU A 1 85 ? -5.717 -1.964 4.835 1.00 98.25 85 LEU A N 1
ATOM 698 C CA . LEU A 1 85 ? -6.979 -2.411 5.429 1.00 98.25 85 LEU A CA 1
ATOM 699 C C . LEU A 1 85 ? -7.395 -1.449 6.535 1.00 98.25 85 LEU A C 1
ATOM 701 O O . LEU A 1 85 ? -6.609 -1.163 7.426 1.00 98.25 85 LEU A O 1
ATOM 705 N N . ALA A 1 86 ? -8.618 -0.920 6.453 1.00 97.69 86 ALA A N 1
ATOM 706 C CA . ALA A 1 86 ? -9.140 -0.038 7.489 1.00 97.69 86 ALA A CA 1
ATOM 707 C C . ALA A 1 86 ? -9.473 -0.857 8.740 1.00 97.69 86 ALA A C 1
ATOM 709 O O . ALA A 1 86 ? -10.100 -1.913 8.629 1.00 97.69 86 ALA A O 1
ATOM 710 N N . LYS A 1 87 ? -9.094 -0.348 9.909 1.00 97.31 87 LYS A N 1
ATOM 711 C CA . LYS A 1 87 ? -9.404 -0.949 11.206 1.00 97.31 87 LYS A CA 1
ATOM 712 C C . LYS A 1 87 ? -9.878 0.110 12.208 1.00 97.31 87 LYS A C 1
ATOM 714 O O . LYS A 1 87 ? -9.528 1.284 12.056 1.00 97.31 87 LYS A O 1
ATOM 719 N N . PRO A 1 88 ? -10.648 -0.272 13.236 1.00 97.25 88 PRO A N 1
ATOM 720 C CA . PRO A 1 88 ? -10.965 0.620 14.346 1.00 97.25 88 PRO A CA 1
ATOM 721 C C . PRO A 1 88 ? -9.702 1.127 15.055 1.00 97.25 88 PRO A C 1
ATOM 723 O O . PRO A 1 88 ? -8.811 0.345 15.386 1.00 97.25 88 PRO A O 1
ATOM 726 N N . GLY A 1 89 ? -9.631 2.436 15.283 1.00 95.75 89 GLY A N 1
ATOM 727 C CA . GLY A 1 89 ? -8.587 3.104 16.050 1.00 95.75 89 GLY A CA 1
ATOM 728 C C . GLY A 1 89 ? -9.150 3.727 17.325 1.00 95.75 89 GLY A C 1
ATOM 729 O O . GLY A 1 89 ? -10.245 4.293 17.324 1.00 95.75 89 GLY A O 1
ATOM 730 N N . HIS A 1 90 ? -8.371 3.649 18.404 1.00 95.00 90 HIS A N 1
ATOM 731 C CA . HIS A 1 90 ? -8.723 4.192 19.717 1.00 95.00 90 HIS A CA 1
ATOM 732 C C . HIS A 1 90 ? -7.619 5.132 20.206 1.00 95.00 90 HIS A C 1
ATOM 734 O O . HIS A 1 90 ? -6.423 4.869 20.022 1.00 95.00 90 HIS A O 1
ATOM 740 N N . LYS A 1 91 ? -7.998 6.255 20.810 1.00 91.94 91 LYS A N 1
ATOM 741 C CA . LYS A 1 91 ? -7.062 7.188 21.437 1.00 91.94 91 LYS A CA 1
ATOM 742 C C . LYS A 1 91 ? -6.583 6.581 22.748 1.00 91.94 91 LYS A C 1
ATOM 744 O O . LYS A 1 91 ? -7.378 6.194 23.599 1.00 91.94 91 LYS A O 1
ATOM 749 N N . LYS A 1 92 ? -5.266 6.542 22.948 1.00 87.12 92 LYS A N 1
ATOM 750 C CA . LYS A 1 92 ? -4.713 6.242 24.270 1.00 87.12 92 LYS A CA 1
ATOM 751 C C . LYS A 1 92 ? -5.008 7.428 25.183 1.00 87.12 92 LYS A C 1
ATOM 753 O O . LYS A 1 92 ? -4.393 8.483 25.047 1.00 87.12 92 LYS A O 1
ATOM 758 N N . THR A 1 93 ? -5.950 7.265 26.105 1.00 78.81 93 THR A N 1
ATOM 759 C CA . THR A 1 93 ? -6.094 8.188 27.229 1.00 78.81 93 THR A CA 1
ATOM 760 C C . THR A 1 93 ? -4.953 7.900 28.194 1.00 78.81 93 THR A C 1
ATOM 762 O O . THR A 1 93 ? -5.000 6.929 28.951 1.00 78.81 93 THR A O 1
ATOM 765 N N . TYR A 1 94 ? -3.898 8.708 28.157 1.00 71.50 94 TYR A N 1
ATOM 766 C CA . TYR A 1 94 ? -2.942 8.715 29.254 1.00 71.50 94 TYR A CA 1
ATOM 767 C C . TYR A 1 94 ? -3.678 9.300 30.459 1.00 71.50 94 TYR A C 1
ATOM 769 O O . TYR A 1 94 ? -3.978 10.492 30.482 1.00 71.50 94 TYR A O 1
ATOM 777 N N . LYS A 1 95 ? -4.029 8.463 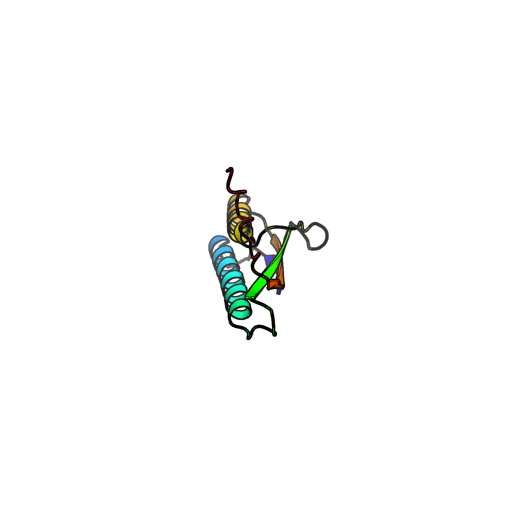31.441 1.00 58.41 95 LYS A N 1
ATOM 778 C CA . LYS A 1 95 ? -4.336 8.986 32.771 1.00 58.41 95 LYS A CA 1
ATOM 779 C C . LYS A 1 95 ? -3.043 9.630 33.255 1.00 58.41 95 LYS A C 1
ATOM 781 O O . LYS A 1 95 ? -2.067 8.917 33.475 1.00 58.41 95 LYS A O 1
ATOM 786 N N . THR A 1 96 ? -3.016 10.954 33.359 1.00 54.41 96 THR A N 1
ATOM 787 C CA . THR A 1 96 ? -2.003 11.650 34.150 1.00 54.41 96 THR A CA 1
ATOM 788 C C . THR A 1 96 ? -2.074 11.042 35.545 1.00 54.41 96 THR A C 1
ATOM 790 O O . THR A 1 96 ? -3.040 11.271 36.266 1.00 54.41 96 THR A O 1
ATOM 793 N N . SER A 1 97 ? -1.119 10.180 35.891 1.00 57.47 97 SER A N 1
ATOM 794 C CA . SER A 1 97 ? -0.935 9.754 37.270 1.00 57.47 97 SER A CA 1
ATOM 795 C C . SER A 1 97 ? -0.546 11.003 38.049 1.00 57.47 97 SER A C 1
ATOM 797 O O . SER A 1 97 ? 0.517 11.576 37.807 1.00 57.47 97 SER A O 1
ATOM 799 N N . GLU A 1 98 ? -1.454 11.451 38.904 1.00 56.41 98 GLU A N 1
ATOM 800 C CA . GLU A 1 98 ? -1.258 12.530 39.862 1.00 56.41 98 GLU A CA 1
ATOM 801 C C . GLU A 1 98 ? 0.048 12.272 40.627 1.00 56.41 98 GLU A C 1
ATOM 803 O O . GLU A 1 98 ? 0.244 11.198 41.202 1.00 56.41 98 GLU A O 1
ATOM 808 N N . ALA A 1 99 ? 0.995 13.208 40.540 1.00 58.28 99 ALA A N 1
ATOM 809 C CA . ALA A 1 99 ? 2.244 13.116 41.285 1.00 58.28 99 ALA A CA 1
ATOM 810 C C . ALA A 1 99 ? 1.923 13.174 42.790 1.00 58.28 99 ALA A C 1
ATOM 812 O O . ALA A 1 99 ? 1.083 13.986 43.183 1.00 58.28 99 ALA A O 1
ATOM 813 N N . PRO A 1 100 ? 2.559 12.351 43.642 1.0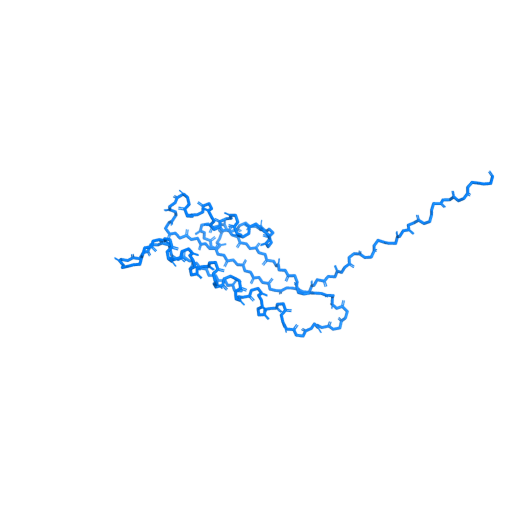0 58.31 100 PRO A N 1
ATOM 814 C CA . PRO A 1 100 ? 2.287 12.385 45.069 1.00 58.31 100 PRO A CA 1
ATOM 815 C C . PRO A 1 100 ? 2.721 13.744 45.626 1.00 58.31 100 PRO A C 1
ATOM 817 O O . PRO A 1 100 ? 3.890 14.128 45.518 1.00 58.31 100 PRO A O 1
ATOM 820 N N . VAL A 1 101 ? 1.763 14.469 46.203 1.00 63.19 101 VAL A N 1
ATOM 821 C CA . VAL A 1 101 ? 2.018 15.639 47.045 1.00 63.19 101 VAL A CA 1
ATOM 822 C C . VAL A 1 101 ? 2.862 15.147 48.221 1.00 63.19 101 VAL A C 1
ATOM 824 O O . VAL A 1 101 ? 2.439 14.257 48.954 1.00 63.19 101 VAL A O 1
ATOM 827 N N . LYS A 1 102 ? 4.092 15.650 48.335 1.00 56.22 102 LYS A N 1
ATOM 828 C CA . LYS A 1 102 ? 4.912 15.462 49.533 1.00 56.22 102 LYS A CA 1
ATOM 829 C C . LYS A 1 102 ? 4.476 16.506 50.558 1.00 56.22 102 LYS A C 1
ATOM 831 O O . LYS A 1 102 ? 4.489 17.690 50.221 1.00 56.22 102 LYS A O 1
ATOM 836 N N . ASP A 1 103 ? 4.088 16.035 51.739 1.00 63.91 103 ASP A N 1
ATOM 837 C CA . ASP A 1 103 ? 3.925 16.837 52.957 1.00 63.91 103 ASP A CA 1
ATOM 838 C C . ASP A 1 103 ? 5.250 17.478 53.410 1.00 63.91 103 ASP A C 1
ATOM 840 O O . ASP A 1 103 ? 6.326 16.872 53.163 1.00 63.91 103 ASP A O 1
#